Protein AF-A0A0S6UYB8-F1 (afdb_monomer)

Mean predicted aligned error: 10.72 Å

pLDDT: mean 81.5, std 15.38, range [40.22, 97.5]

Solvent-accessible surface area (backbone atoms only — not comparable to full-atom values): 6633 Å² total; per-residue (Å²): 144,88,86,70,82,74,71,60,57,64,54,52,53,52,52,49,52,50,51,51,53,50,52,50,53,51,53,50,52,55,67,72,37,40,72,49,77,28,32,33,68,39,75,33,82,92,51,91,62,55,94,61,34,41,34,43,32,40,45,70,77,45,33,37,35,33,52,76,45,71,67,55,72,71,60,55,65,70,21,30,28,40,37,30,21,67,57,80,88,74,82,93,64,58,65,67,78,40,78,41,53,48,77,48,70,45,83,74,48,64,78,81,128

Structure (mmCIF, N/CA/C/O backbone):
data_AF-A0A0S6UYB8-F1
#
_entry.id   AF-A0A0S6UYB8-F1
#
loop_
_atom_site.group_PDB
_atom_site.id
_atom_site.type_symbol
_atom_site.label_atom_id
_atom_site.label_alt_id
_atom_site.label_comp_id
_atom_site.label_asym_id
_atom_site.label_entity_id
_atom_site.label_seq_id
_atom_site.pdbx_PDB_ins_code
_atom_site.Cartn_x
_atom_site.Cartn_y
_atom_site.Cartn_z
_atom_site.occupancy
_atom_site.B_iso_or_equiv
_atom_site.auth_seq_id
_atom_site.auth_comp_id
_atom_site.auth_asym_id
_atom_site.auth_atom_id
_atom_site.pdbx_PDB_model_num
ATOM 1 N N . MET A 1 1 ? 44.635 -2.414 -48.132 1.00 40.22 1 MET A N 1
ATOM 2 C CA . MET A 1 1 ? 44.477 -2.385 -46.663 1.00 40.22 1 MET A CA 1
ATOM 3 C C . MET A 1 1 ? 43.006 -2.090 -46.364 1.00 40.22 1 MET A C 1
ATOM 5 O O . MET A 1 1 ? 42.651 -0.936 -46.228 1.00 40.22 1 MET A O 1
ATOM 9 N N . LEU A 1 2 ? 42.133 -3.104 -46.414 1.00 49.03 2 LEU A N 1
ATOM 10 C CA . LEU A 1 2 ? 40.670 -2.975 -46.242 1.00 49.03 2 LEU A CA 1
ATOM 11 C C . LEU A 1 2 ? 40.124 -4.250 -45.572 1.00 49.03 2 LEU A C 1
ATOM 13 O O . LEU A 1 2 ? 39.376 -5.011 -46.170 1.00 49.03 2 LEU A O 1
ATOM 17 N N . PHE A 1 3 ? 40.584 -4.541 -44.354 1.00 46.62 3 PHE A N 1
ATOM 18 C CA . PHE A 1 3 ? 40.144 -5.721 -43.592 1.00 46.62 3 PHE A CA 1
ATOM 19 C C . PHE A 1 3 ? 39.878 -5.409 -42.110 1.00 46.62 3 PHE A C 1
ATOM 21 O O . PHE A 1 3 ? 40.013 -6.287 -41.267 1.00 46.62 3 PHE A O 1
ATOM 28 N N . LEU A 1 4 ? 39.495 -4.171 -41.775 1.00 47.28 4 LEU A N 1
ATOM 29 C CA . LEU A 1 4 ? 39.213 -3.787 -40.382 1.00 47.28 4 LEU A CA 1
ATOM 30 C C . LEU A 1 4 ? 37.769 -3.335 -40.103 1.00 47.28 4 LEU A C 1
ATOM 32 O O . LEU A 1 4 ? 37.354 -3.408 -38.957 1.00 47.28 4 LEU A O 1
ATOM 36 N N . ASP A 1 5 ? 36.945 -3.013 -41.105 1.00 48.66 5 ASP A N 1
ATOM 37 C CA . ASP A 1 5 ? 35.586 -2.484 -40.851 1.00 48.66 5 ASP A CA 1
ATOM 38 C C . ASP A 1 5 ? 34.490 -3.541 -40.611 1.00 48.66 5 ASP A C 1
ATOM 40 O O . ASP A 1 5 ? 33.343 -3.206 -40.310 1.00 48.66 5 ASP A O 1
ATOM 44 N N . SER A 1 6 ? 34.790 -4.834 -40.770 1.00 46.28 6 SER A N 1
ATOM 45 C CA . SER A 1 6 ? 33.754 -5.882 -40.728 1.00 46.28 6 SER A CA 1
ATOM 46 C C . SER A 1 6 ? 33.577 -6.537 -39.350 1.00 46.28 6 SER A C 1
ATOM 48 O O . SER A 1 6 ? 32.545 -7.155 -39.098 1.00 46.28 6 SER A O 1
ATOM 50 N N . LEU A 1 7 ? 34.536 -6.369 -38.431 1.00 47.44 7 LEU A N 1
ATOM 51 C CA . LEU A 1 7 ? 34.517 -7.043 -37.124 1.00 47.44 7 LEU A CA 1
ATOM 52 C C . LEU A 1 7 ? 33.761 -6.281 -36.018 1.00 47.44 7 LEU A C 1
ATOM 54 O O . LEU A 1 7 ? 33.301 -6.911 -35.069 1.00 47.44 7 LEU A O 1
ATOM 58 N N . GLU A 1 8 ? 33.562 -4.964 -36.140 1.00 49.75 8 GLU A N 1
ATOM 59 C CA . GLU A 1 8 ? 32.896 -4.153 -35.098 1.00 49.75 8 GLU A CA 1
ATOM 60 C C . GLU A 1 8 ? 31.359 -4.198 -35.156 1.00 49.75 8 GLU A C 1
ATOM 62 O O . GLU A 1 8 ? 30.672 -4.087 -34.138 1.00 49.75 8 GLU A O 1
ATOM 67 N N . ARG A 1 9 ? 30.783 -4.405 -36.344 1.00 52.66 9 ARG A N 1
ATOM 68 C CA . ARG A 1 9 ? 29.333 -4.312 -36.574 1.00 52.66 9 ARG A CA 1
ATOM 69 C C . ARG A 1 9 ? 28.484 -5.439 -35.946 1.00 52.66 9 ARG A C 1
ATOM 71 O O . ARG A 1 9 ? 27.423 -5.117 -35.406 1.00 52.66 9 ARG A O 1
ATOM 78 N N . PRO A 1 10 ? 28.885 -6.731 -35.959 1.00 53.66 10 PRO A N 1
ATOM 79 C CA . PRO A 1 10 ? 28.076 -7.788 -35.342 1.00 53.66 10 PRO A CA 1
ATOM 80 C C . PRO A 1 10 ? 28.087 -7.714 -33.808 1.00 53.66 10 PRO A C 1
ATOM 82 O O . PRO A 1 10 ? 27.094 -8.061 -33.169 1.00 53.66 10 PRO A O 1
ATOM 85 N N . GLN A 1 11 ? 29.173 -7.210 -33.213 1.00 59.00 11 GLN A N 1
ATOM 86 C CA . GLN A 1 11 ? 29.282 -7.046 -31.762 1.00 59.00 11 GLN A CA 1
ATOM 87 C C . GLN A 1 11 ? 28.390 -5.910 -31.248 1.00 59.00 11 GLN A C 1
ATOM 89 O O . GLN A 1 11 ? 27.701 -6.088 -30.246 1.00 59.00 11 GLN A O 1
ATOM 94 N N . LEU A 1 12 ? 28.311 -4.788 -31.972 1.00 59.5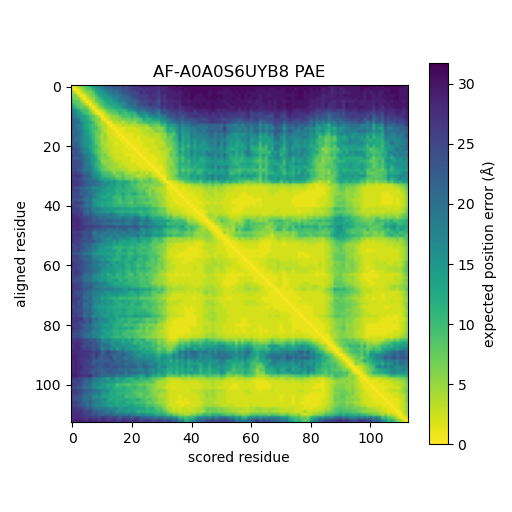0 12 LEU A N 1
ATOM 95 C CA . LEU A 1 12 ? 27.398 -3.684 -31.650 1.00 59.50 12 LEU A CA 1
ATOM 96 C C . LEU A 1 12 ? 25.923 -4.105 -31.684 1.00 59.50 12 LEU A C 1
ATOM 98 O O . LEU A 1 12 ? 25.161 -3.727 -30.796 1.00 59.50 12 LEU A O 1
ATOM 102 N N . GLY A 1 13 ? 25.524 -4.923 -32.665 1.00 68.25 13 GLY A N 1
ATOM 103 C CA . GLY A 1 13 ? 24.159 -5.456 -32.748 1.00 68.25 13 GLY A CA 1
ATOM 104 C C . GLY A 1 13 ? 23.809 -6.379 -31.577 1.00 68.25 13 GLY A C 1
ATOM 105 O O . GLY A 1 13 ? 22.728 -6.261 -30.999 1.00 68.25 13 GLY A O 1
ATOM 106 N N . LEU A 1 14 ? 24.742 -7.251 -31.181 1.00 74.69 14 LEU A N 1
ATOM 107 C CA . LEU A 1 14 ? 24.561 -8.158 -30.045 1.00 74.69 14 LEU A CA 1
ATOM 108 C C . LEU A 1 14 ? 24.493 -7.397 -28.710 1.00 74.69 14 LEU A C 1
ATOM 110 O O . LEU A 1 14 ? 23.626 -7.673 -27.882 1.00 74.69 14 LEU A O 1
ATOM 114 N N . VAL A 1 15 ? 25.367 -6.404 -28.518 1.00 79.06 15 VAL A N 1
ATOM 115 C CA . VAL A 1 15 ? 25.381 -5.547 -27.321 1.00 79.06 15 VAL A CA 1
ATOM 116 C C . VAL A 1 15 ? 24.112 -4.699 -27.241 1.00 79.06 15 VAL A C 1
ATOM 118 O O . VAL A 1 15 ? 23.516 -4.605 -26.169 1.00 79.06 15 VAL A O 1
ATOM 121 N N . ALA A 1 16 ? 23.648 -4.131 -28.358 1.00 79.44 16 ALA A N 1
ATOM 122 C CA . ALA A 1 16 ? 22.400 -3.371 -28.399 1.00 79.44 16 ALA A CA 1
ATOM 123 C C . ALA A 1 16 ? 21.183 -4.253 -28.082 1.00 79.44 16 ALA A C 1
ATOM 125 O O . ALA A 1 16 ? 20.341 -3.864 -27.275 1.00 79.44 16 ALA A O 1
ATOM 126 N N . ALA A 1 17 ? 21.110 -5.460 -28.652 1.00 81.50 17 ALA A N 1
ATOM 127 C CA . ALA A 1 17 ? 20.041 -6.412 -28.354 1.00 81.50 17 ALA A CA 1
ATOM 128 C C . ALA A 1 17 ? 20.037 -6.824 -26.871 1.00 81.50 17 ALA A C 1
ATOM 130 O O . ALA A 1 17 ? 18.981 -6.836 -26.237 1.00 81.50 17 ALA A O 1
ATOM 131 N N . LEU A 1 18 ? 21.215 -7.084 -26.291 1.00 85.31 18 LEU A N 1
ATOM 132 C CA . LEU A 1 18 ? 21.359 -7.370 -24.863 1.00 85.31 18 LEU A CA 1
ATOM 133 C C . LEU A 1 18 ? 20.921 -6.181 -24.003 1.00 85.31 18 LEU A C 1
ATOM 135 O O . LEU A 1 18 ? 20.127 -6.366 -23.083 1.00 85.31 18 LEU A O 1
ATOM 139 N N . ALA A 1 19 ? 21.358 -4.964 -24.327 1.00 84.50 19 ALA A N 1
ATOM 140 C CA . ALA A 1 19 ? 20.973 -3.759 -23.597 1.00 84.50 19 ALA A CA 1
ATOM 141 C C . ALA A 1 19 ? 19.456 -3.519 -23.639 1.00 84.50 1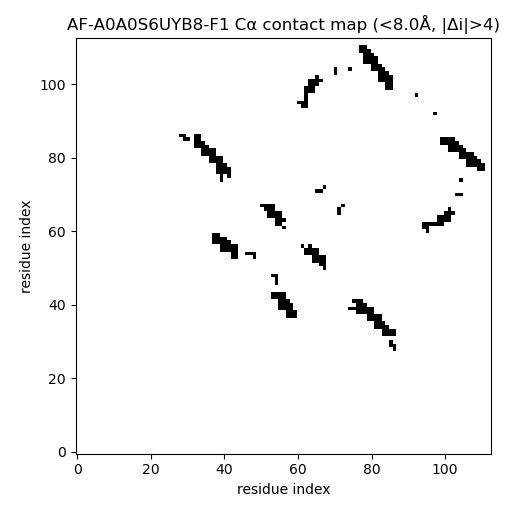9 ALA A C 1
ATOM 143 O O . ALA A 1 19 ? 18.846 -3.279 -22.598 1.00 84.50 19 ALA A O 1
ATOM 144 N N . VAL A 1 20 ? 18.828 -3.652 -24.812 1.00 86.62 20 VAL A N 1
ATOM 145 C CA . VAL A 1 20 ? 17.369 -3.524 -24.960 1.00 86.62 20 VAL A CA 1
ATOM 146 C C . VAL A 1 20 ? 16.649 -4.609 -24.164 1.00 86.62 20 VAL A C 1
ATOM 148 O O . VAL A 1 20 ? 15.728 -4.298 -23.413 1.00 86.62 20 VAL A O 1
ATOM 151 N N . SER A 1 21 ? 17.094 -5.866 -24.258 1.00 85.38 21 SER A N 1
ATOM 152 C CA . SER A 1 21 ? 16.484 -6.969 -23.508 1.00 85.38 21 SER A CA 1
ATOM 153 C C . SER A 1 21 ? 16.580 -6.766 -21.990 1.00 85.38 21 SER A C 1
ATOM 155 O O . SER A 1 21 ? 15.596 -6.978 -21.280 1.00 85.38 21 SER A O 1
ATOM 157 N N . LEU A 1 22 ? 17.719 -6.267 -21.497 1.00 86.06 22 LEU A N 1
ATOM 158 C CA . LEU A 1 22 ? 17.924 -5.952 -20.087 1.00 86.06 22 LEU A CA 1
ATOM 159 C C . LEU A 1 22 ? 17.015 -4.800 -19.642 1.00 86.06 22 LEU A C 1
ATOM 161 O O . LEU A 1 22 ? 16.365 -4.901 -18.604 1.00 86.06 22 LEU A O 1
ATOM 165 N N . MET A 1 23 ? 16.913 -3.737 -20.443 1.00 85.12 23 MET A N 1
ATOM 166 C CA . MET A 1 23 ? 16.015 -2.611 -20.166 1.00 85.12 23 MET A CA 1
ATOM 167 C C . MET A 1 23 ? 14.548 -3.049 -20.139 1.00 85.12 23 MET A C 1
ATOM 169 O O . MET A 1 23 ? 13.809 -2.642 -19.243 1.00 85.12 23 MET A O 1
ATOM 173 N N . CYS A 1 24 ? 14.131 -3.923 -21.059 1.00 83.38 24 CYS A N 1
ATOM 174 C CA . CYS A 1 24 ? 12.793 -4.511 -21.052 1.00 83.38 24 CYS A CA 1
ATOM 175 C C . CYS A 1 24 ? 12.552 -5.366 -19.802 1.00 83.38 24 CYS A C 1
ATOM 177 O O . CYS A 1 24 ? 11.520 -5.211 -19.153 1.00 83.38 24 CYS A O 1
ATOM 179 N N . ALA A 1 25 ? 13.501 -6.227 -19.425 1.00 80.69 25 ALA A N 1
ATOM 180 C CA . ALA A 1 25 ? 13.386 -7.053 -18.225 1.00 80.69 25 ALA A CA 1
ATOM 181 C C . ALA A 1 25 ? 13.263 -6.193 -16.958 1.00 80.69 25 ALA A C 1
ATOM 183 O O . ALA A 1 25 ? 12.384 -6.427 -16.130 1.00 80.69 25 ALA A O 1
ATOM 184 N N . VAL A 1 26 ? 14.085 -5.147 -16.839 1.00 79.00 26 VAL A N 1
ATOM 185 C CA . VAL A 1 26 ? 13.999 -4.174 -15.744 1.00 79.00 26 VAL A CA 1
ATOM 186 C C . VAL A 1 26 ? 12.626 -3.497 -15.752 1.00 79.00 26 VAL A C 1
ATOM 188 O O . VAL A 1 26 ? 11.951 -3.502 -14.724 1.00 79.00 26 VAL A O 1
ATOM 191 N N . ALA A 1 27 ? 12.159 -2.990 -16.896 1.00 76.00 27 ALA A N 1
ATOM 192 C CA . ALA A 1 27 ? 10.856 -2.332 -17.005 1.00 76.00 27 ALA A CA 1
ATOM 193 C C . ALA A 1 27 ? 9.686 -3.240 -16.580 1.00 76.00 27 ALA A C 1
ATOM 195 O O . ALA A 1 27 ? 8.782 -2.779 -15.884 1.00 76.00 27 ALA A O 1
ATOM 196 N N . ILE A 1 28 ? 9.727 -4.528 -16.938 1.00 77.31 28 ILE A N 1
ATOM 197 C CA . ILE A 1 28 ? 8.716 -5.517 -16.536 1.00 77.31 28 ILE A CA 1
ATOM 198 C C . ILE A 1 28 ? 8.751 -5.748 -15.021 1.00 77.31 28 ILE A C 1
ATOM 200 O O . ILE A 1 28 ? 7.714 -5.716 -14.367 1.00 77.31 28 ILE A O 1
ATOM 204 N N . VAL A 1 29 ? 9.928 -5.930 -14.417 1.00 72.19 29 VAL A N 1
ATOM 205 C CA . VAL A 1 29 ? 10.007 -6.119 -12.957 1.00 72.19 29 VAL A CA 1
ATOM 206 C C . VAL A 1 29 ? 9.506 -4.871 -12.219 1.00 72.19 29 VAL A C 1
ATOM 208 O O . VAL A 1 29 ? 8.760 -4.980 -11.247 1.00 72.19 29 VAL A O 1
ATOM 211 N N . TRP A 1 30 ? 9.845 -3.674 -12.707 1.00 70.12 30 TRP A N 1
ATOM 212 C CA . TRP A 1 30 ? 9.350 -2.408 -12.156 1.00 70.12 30 TRP A CA 1
ATOM 213 C C . TRP A 1 30 ? 7.833 -2.218 -12.295 1.00 70.12 30 TRP A C 1
ATOM 215 O O . TRP A 1 30 ? 7.251 -1.496 -11.472 1.00 70.12 30 TRP A O 1
ATOM 225 N N . SER A 1 31 ? 7.204 -2.825 -13.311 1.00 64.00 31 SER A N 1
ATOM 226 C CA . SER A 1 31 ? 5.759 -2.736 -13.543 1.00 64.00 31 SER A CA 1
ATOM 227 C C . SER A 1 31 ? 4.960 -3.727 -12.697 1.00 64.00 31 SER A C 1
ATOM 229 O O . SER A 1 31 ? 3.897 -3.353 -12.209 1.00 64.00 31 SER A O 1
ATOM 231 N N . VAL A 1 32 ? 5.485 -4.936 -12.456 1.00 70.88 32 VAL A N 1
ATOM 232 C CA . VAL A 1 32 ? 4.830 -5.945 -11.599 1.00 70.88 32 VAL A CA 1
ATOM 233 C C . VAL A 1 32 ? 4.784 -5.492 -10.136 1.00 70.88 32 VAL A C 1
ATOM 235 O O . VAL A 1 32 ? 3.798 -5.738 -9.446 1.00 70.88 32 VAL A O 1
ATOM 238 N N . GLY A 1 33 ? 5.809 -4.774 -9.665 1.00 77.88 33 GLY A N 1
ATOM 239 C CA . GLY A 1 33 ? 5.844 -4.310 -8.281 1.00 77.88 33 GLY A CA 1
ATOM 240 C C . GLY A 1 33 ? 6.103 -5.426 -7.271 1.00 77.88 33 GLY A C 1
ATOM 241 O O . GLY A 1 33 ? 6.432 -6.562 -7.607 1.00 77.88 33 GLY A O 1
ATOM 242 N N . SER A 1 34 ? 5.985 -5.081 -5.997 1.00 86.44 34 SER A N 1
ATOM 243 C CA . SER A 1 34 ? 5.904 -6.034 -4.892 1.00 86.44 34 SER A CA 1
ATOM 244 C C . SER A 1 34 ? 4.613 -5.788 -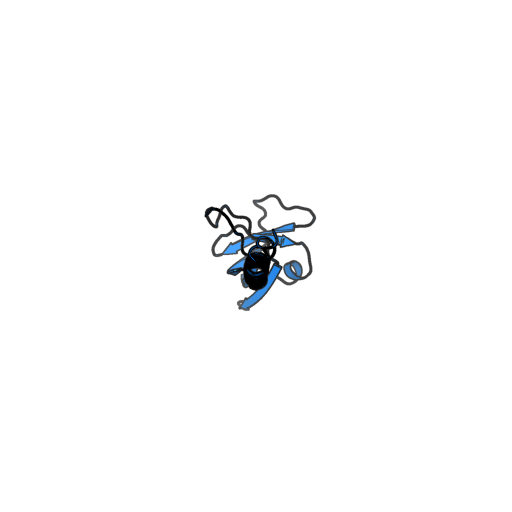4.129 1.00 86.44 34 SER A C 1
ATOM 246 O O . SER A 1 34 ? 4.130 -4.657 -4.083 1.00 86.44 34 SER A O 1
ATOM 248 N N . THR A 1 35 ? 4.049 -6.856 -3.571 1.00 90.69 35 THR A N 1
ATOM 249 C CA . THR A 1 35 ? 2.769 -6.814 -2.864 1.00 90.69 35 THR A CA 1
ATOM 250 C C . THR A 1 35 ? 2.932 -7.375 -1.468 1.00 90.69 35 THR A C 1
ATOM 252 O O . THR A 1 35 ? 3.370 -8.515 -1.325 1.00 90.69 35 THR A O 1
ATOM 255 N N . ASP A 1 36 ? 2.504 -6.606 -0.471 1.00 92.50 36 ASP A N 1
ATOM 256 C CA . ASP A 1 36 ? 2.361 -7.086 0.900 1.00 92.50 36 ASP A CA 1
ATOM 257 C C . ASP A 1 36 ? 0.886 -7.088 1.298 1.00 92.50 36 ASP A C 1
ATOM 259 O O . ASP A 1 36 ? 0.181 -6.089 1.134 1.00 92.50 36 ASP A O 1
ATOM 263 N N . ARG A 1 37 ? 0.425 -8.207 1.859 1.00 95.44 37 ARG A N 1
ATOM 264 C CA . ARG A 1 37 ? -0.917 -8.320 2.432 1.00 95.44 37 ARG A CA 1
ATOM 265 C C . ARG A 1 37 ? -0.888 -7.908 3.896 1.00 95.44 37 ARG A C 1
ATOM 267 O O . ARG A 1 37 ? -0.265 -8.588 4.711 1.00 95.44 37 ARG A O 1
ATOM 274 N N . VAL A 1 38 ? -1.595 -6.836 4.241 1.00 95.94 38 VAL A N 1
ATOM 275 C CA . VAL A 1 38 ? -1.614 -6.291 5.605 1.00 95.94 38 VAL A CA 1
ATOM 276 C C . VAL A 1 38 ? -3.000 -5.816 6.017 1.00 95.94 38 VAL A C 1
ATOM 278 O O . VAL A 1 38 ? -3.794 -5.364 5.194 1.00 95.94 38 VAL A O 1
ATOM 281 N N . THR A 1 39 ? -3.285 -5.857 7.311 1.00 97.06 39 THR A N 1
ATOM 282 C CA . THR A 1 39 ? -4.414 -5.140 7.906 1.00 97.06 39 THR A CA 1
ATOM 283 C C . THR A 1 39 ? -4.016 -3.691 8.127 1.00 97.06 39 THR A C 1
ATOM 285 O O . THR A 1 39 ? -3.019 -3.413 8.797 1.00 97.06 39 THR A O 1
ATOM 288 N N . TYR A 1 40 ? -4.787 -2.760 7.574 1.00 96.56 40 TYR A N 1
ATOM 289 C CA . TYR A 1 40 ? -4.576 -1.332 7.778 1.00 96.56 40 TYR A CA 1
ATOM 290 C C . TYR A 1 40 ? -5.143 -0.911 9.137 1.00 96.56 40 TYR A C 1
ATOM 292 O O . TYR A 1 40 ? -6.317 -1.128 9.413 1.00 96.56 40 TYR A O 1
ATOM 300 N N . LEU A 1 41 ? -4.322 -0.306 9.996 1.00 95.88 41 LEU A N 1
ATOM 301 C CA . LEU A 1 41 ? -4.703 0.093 11.358 1.00 95.88 41 LEU A CA 1
ATOM 302 C C . LEU A 1 41 ? -4.915 1.606 11.511 1.00 95.88 41 LEU A C 1
ATOM 304 O O . LEU A 1 41 ? -5.137 2.080 12.622 1.00 95.88 41 LEU A O 1
ATOM 308 N N . GLY A 1 42 ? -4.836 2.365 10.418 1.00 94.25 42 GLY A N 1
ATOM 309 C CA . GLY A 1 42 ? -4.896 3.824 10.444 1.00 94.25 42 GLY A CA 1
ATOM 310 C C . GLY A 1 42 ? -3.544 4.495 10.170 1.00 94.25 42 GLY A C 1
ATOM 311 O O . GLY A 1 42 ? -2.533 3.825 9.932 1.00 94.25 42 GLY A O 1
ATOM 312 N N . PRO A 1 43 ? -3.512 5.834 10.140 1.00 92.75 43 PRO A N 1
ATOM 313 C CA . PRO A 1 43 ? -2.266 6.585 10.051 1.00 92.75 43 PRO A CA 1
ATOM 314 C C . PRO A 1 43 ? -1.364 6.302 11.261 1.00 92.75 43 PRO A C 1
ATOM 316 O O . PRO A 1 43 ? -1.826 6.216 12.399 1.00 92.75 43 PRO A O 1
ATOM 319 N N . ASP A 1 44 ? -0.062 6.178 11.020 1.00 90.50 44 ASP A N 1
ATOM 320 C CA . ASP A 1 44 ? 0.921 6.075 12.092 1.00 90.50 44 ASP A CA 1
ATOM 321 C C . ASP A 1 44 ? 1.196 7.472 12.662 1.00 90.50 44 ASP A C 1
ATOM 323 O O . ASP A 1 44 ? 1.906 8.286 12.068 1.00 90.50 44 ASP A O 1
ATOM 327 N N . HIS A 1 45 ? 0.568 7.778 13.797 1.00 83.94 45 HIS A N 1
ATOM 328 C CA . HIS A 1 45 ? 0.760 9.038 14.519 1.00 83.94 45 HIS A CA 1
ATOM 329 C C . HIS A 1 45 ? 2.084 9.093 15.298 1.00 83.94 45 HIS A C 1
ATOM 331 O O . HIS A 1 45 ? 2.448 10.160 15.784 1.00 83.94 45 HIS A O 1
ATOM 337 N N . GLY A 1 46 ? 2.796 7.966 15.430 1.00 79.75 46 GLY A N 1
ATOM 338 C CA . GLY A 1 46 ? 4.101 7.903 16.090 1.00 79.75 46 GLY A CA 1
ATOM 339 C C . GLY A 1 46 ? 5.269 8.295 15.184 1.00 79.75 46 GLY A C 1
ATOM 340 O O . GLY A 1 46 ? 6.395 8.405 15.665 1.00 79.75 46 GLY A O 1
ATOM 341 N N . GLN A 1 47 ? 5.023 8.504 13.887 1.00 77.75 47 GLN A N 1
ATOM 342 C CA . GLN A 1 47 ? 6.043 8.892 12.916 1.00 77.75 47 GLN A CA 1
ATOM 343 C C . GLN A 1 47 ? 5.695 10.199 12.206 1.00 77.75 47 GLN A C 1
ATOM 345 O O . GLN A 1 47 ? 4.532 10.585 12.085 1.00 77.75 47 GLN A O 1
ATOM 350 N N . GLU A 1 48 ? 6.732 10.880 11.716 1.00 75.50 48 GLU A N 1
ATOM 351 C CA . GLU A 1 48 ? 6.591 12.145 11.006 1.00 75.50 48 GLU A CA 1
ATOM 352 C C . GLU A 1 48 ? 5.769 11.955 9.724 1.00 75.50 48 GLU A C 1
ATOM 354 O O . GLU A 1 48 ? 6.091 11.134 8.857 1.00 75.50 48 GLU A O 1
ATOM 359 N N . GLN A 1 49 ? 4.681 12.715 9.620 1.00 81.12 49 GLN A N 1
ATOM 360 C CA . GLN A 1 49 ? 3.845 12.768 8.429 1.00 81.12 49 GLN A CA 1
ATOM 361 C C . GLN A 1 49 ? 4.109 14.069 7.692 1.00 81.12 49 GLN A C 1
ATOM 363 O O . GLN A 1 49 ? 4.203 15.130 8.305 1.00 81.12 49 GLN A O 1
ATOM 368 N N . THR A 1 50 ? 4.160 14.003 6.367 1.00 83.19 50 THR A N 1
ATOM 369 C CA . THR A 1 50 ? 4.266 15.209 5.552 1.00 83.19 50 THR A CA 1
ATOM 370 C C . THR A 1 50 ? 2.876 15.687 5.130 1.00 83.19 50 THR A C 1
ATOM 372 O O . THR A 1 50 ? 1.852 15.007 5.299 1.00 83.19 50 THR A O 1
ATOM 375 N N . ILE A 1 51 ? 2.828 16.891 4.559 1.00 82.12 51 ILE A N 1
ATOM 376 C CA . ILE A 1 51 ? 1.598 17.453 3.987 1.00 82.12 51 ILE A CA 1
ATOM 377 C C . ILE A 1 51 ? 1.092 16.566 2.840 1.00 82.12 51 ILE A C 1
ATOM 379 O O . ILE A 1 51 ? -0.112 16.398 2.673 1.00 82.12 51 ILE A O 1
ATOM 383 N N . THR A 1 52 ? 1.998 15.956 2.073 1.00 88.50 52 THR A N 1
ATOM 384 C CA . THR A 1 52 ? 1.664 15.179 0.873 1.00 88.50 52 THR A CA 1
ATOM 385 C C . THR A 1 52 ? 1.569 13.677 1.121 1.00 88.50 52 THR A C 1
ATOM 387 O O . THR A 1 52 ? 0.900 12.988 0.353 1.00 88.50 52 THR A O 1
ATOM 390 N N . GLN A 1 53 ? 2.191 13.155 2.182 1.00 90.44 53 GLN A N 1
ATOM 391 C CA . GLN A 1 53 ? 2.312 11.717 2.426 1.00 90.44 53 GLN A CA 1
ATOM 392 C C . GLN A 1 53 ? 1.934 11.324 3.859 1.00 90.44 53 GLN A C 1
ATOM 394 O O . GLN A 1 53 ? 2.110 12.078 4.817 1.00 90.44 53 GLN A O 1
ATOM 399 N N . VAL A 1 54 ? 1.425 10.103 3.999 1.00 92.75 54 VAL A N 1
ATOM 400 C CA . VAL A 1 54 ? 0.998 9.488 5.257 1.00 92.75 54 VAL A CA 1
ATOM 401 C C . VAL A 1 54 ? 1.753 8.188 5.451 1.00 92.75 54 VAL A C 1
ATOM 403 O O . VAL A 1 54 ? 1.797 7.348 4.551 1.00 92.75 54 VAL A O 1
ATOM 406 N N . ARG A 1 55 ? 2.313 8.004 6.644 1.00 92.75 55 ARG A N 1
ATOM 407 C CA . ARG A 1 55 ? 2.826 6.709 7.089 1.00 92.75 55 ARG A CA 1
ATOM 408 C C . ARG A 1 55 ? 1.680 5.854 7.605 1.00 92.75 55 ARG A C 1
ATOM 410 O O . ARG A 1 55 ? 0.834 6.347 8.350 1.00 92.75 55 ARG A O 1
ATOM 417 N N . LEU A 1 56 ? 1.627 4.596 7.182 1.00 94.06 56 LEU A N 1
ATOM 418 C CA . LEU A 1 56 ? 0.544 3.691 7.554 1.00 94.06 56 LEU A CA 1
ATOM 419 C C . LEU A 1 56 ? 0.961 2.785 8.704 1.00 94.06 56 LEU A C 1
ATOM 421 O O . LEU A 1 56 ? 2.001 2.131 8.638 1.00 94.06 56 LEU A O 1
ATOM 425 N N . LYS A 1 57 ? 0.092 2.668 9.708 1.00 95.12 57 LYS A N 1
ATOM 426 C CA . LYS A 1 57 ? 0.192 1.624 10.720 1.00 95.12 57 LYS A CA 1
ATOM 427 C C . LYS A 1 57 ? -0.477 0.360 10.185 1.00 95.12 57 LYS A C 1
ATOM 429 O O . LYS A 1 57 ? -1.603 0.411 9.688 1.00 95.12 57 LYS A O 1
ATOM 434 N N . THR A 1 58 ? 0.220 -0.769 10.251 1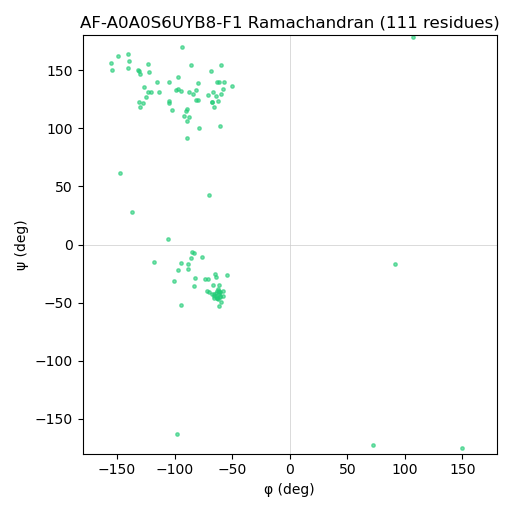.00 95.06 58 THR A N 1
ATOM 435 C CA . THR A 1 58 ? -0.195 -2.023 9.603 1.00 95.06 58 THR A CA 1
ATOM 436 C C . THR A 1 58 ? 0.062 -3.240 10.491 1.00 95.06 58 THR A C 1
ATOM 438 O O . THR A 1 58 ? 0.880 -3.179 11.409 1.00 95.06 58 THR A O 1
ATOM 441 N N . LEU A 1 59 ? -0.653 -4.339 10.228 1.00 94.25 59 LEU A N 1
ATOM 442 C CA . LEU A 1 59 ? -0.388 -5.661 10.799 1.00 94.25 59 LEU A CA 1
ATOM 443 C C . LEU A 1 59 ? -0.276 -6.704 9.665 1.00 94.25 59 LEU A C 1
ATOM 445 O O . LEU A 1 59 ? -1.250 -6.870 8.931 1.00 94.25 59 LEU A O 1
ATOM 449 N N . PRO A 1 60 ? 0.849 -7.432 9.514 1.00 92.69 60 PRO A N 1
ATOM 450 C CA . PRO A 1 60 ? 2.102 -7.284 10.261 1.00 92.69 60 PRO A CA 1
ATOM 451 C C . PRO A 1 60 ? 2.724 -5.889 10.097 1.00 92.69 60 PRO A C 1
ATOM 453 O O . PRO A 1 60 ? 2.470 -5.201 9.113 1.00 92.69 60 PRO A O 1
ATOM 456 N N . GLU A 1 61 ? 3.524 -5.477 11.083 1.00 91.00 61 GLU A N 1
ATOM 457 C CA . GLU A 1 61 ? 4.181 -4.167 11.079 1.00 91.00 61 GLU A CA 1
ATOM 458 C C . GLU A 1 61 ? 5.177 -4.050 9.917 1.00 91.00 61 GLU A C 1
ATOM 460 O O . GLU A 1 61 ? 6.084 -4.877 9.774 1.00 91.00 61 GLU A O 1
ATOM 465 N N . GLY A 1 62 ? 5.042 -2.986 9.124 1.00 88.69 62 GLY A N 1
ATOM 466 C CA . GLY A 1 62 ? 6.000 -2.603 8.091 1.00 88.69 62 GLY A CA 1
ATOM 467 C C . GLY A 1 62 ? 6.038 -1.090 7.869 1.00 88.69 62 GLY A C 1
ATOM 468 O O . GLY A 1 62 ? 5.131 -0.362 8.272 1.00 88.69 62 GLY A O 1
ATOM 469 N N . SER A 1 63 ? 7.106 -0.609 7.227 1.00 90.19 63 SER A N 1
ATOM 470 C CA . SER A 1 63 ? 7.308 0.818 6.945 1.00 90.19 63 SER A CA 1
ATOM 471 C C . SER A 1 63 ? 6.686 1.174 5.596 1.00 90.19 63 SER A C 1
ATOM 473 O O . SER A 1 63 ? 7.330 1.052 4.555 1.00 90.19 63 SER A O 1
ATOM 475 N N . TYR A 1 64 ? 5.423 1.603 5.604 1.00 92.19 64 TYR A N 1
ATOM 476 C CA . TYR A 1 64 ? 4.698 1.975 4.387 1.00 92.19 64 TYR A CA 1
ATOM 477 C C . TYR A 1 64 ? 4.340 3.457 4.361 1.00 92.19 64 TYR A C 1
ATOM 479 O O . TYR A 1 64 ? 3.906 4.025 5.365 1.00 92.19 64 TYR A O 1
ATOM 487 N N . VAL A 1 65 ? 4.475 4.064 3.185 1.00 93.25 65 VAL A N 1
ATOM 488 C CA . VAL A 1 65 ? 4.118 5.460 2.920 1.00 93.25 65 VAL A CA 1
ATOM 489 C C . VAL A 1 65 ? 3.186 5.518 1.720 1.00 93.25 65 VAL A C 1
ATOM 491 O O . VAL A 1 65 ? 3.442 4.879 0.702 1.00 93.25 65 VAL A O 1
ATOM 494 N N . ILE A 1 66 ? 2.124 6.308 1.829 1.00 93.69 66 ILE A N 1
ATOM 495 C CA . ILE A 1 66 ? 1.166 6.563 0.752 1.00 93.69 66 ILE A CA 1
ATOM 496 C C . ILE A 1 66 ? 0.926 8.063 0.605 1.00 93.69 66 ILE A C 1
ATOM 498 O O . ILE A 1 66 ? 0.988 8.810 1.578 1.00 93.69 66 ILE A O 1
ATOM 502 N N . GLU A 1 67 ? 0.633 8.527 -0.603 1.00 93.94 67 GLU A N 1
ATOM 503 C CA . GLU A 1 67 ? 0.201 9.909 -0.819 1.00 93.94 67 GLU A CA 1
ATOM 504 C C . GLU A 1 67 ? -1.193 10.159 -0.220 1.00 93.94 67 GLU A C 1
ATOM 506 O O . GLU A 1 67 ? -2.048 9.268 -0.219 1.00 93.94 67 GLU A O 1
ATOM 511 N N . ARG A 1 68 ? -1.471 11.393 0.232 1.00 91.50 68 ARG A N 1
ATOM 512 C CA . ARG A 1 68 ? -2.804 11.852 0.696 1.00 91.50 68 ARG A CA 1
ATOM 513 C C . ARG A 1 68 ? -3.823 11.992 -0.455 1.00 91.50 68 ARG A C 1
ATOM 515 O O . ARG A 1 68 ? -4.574 12.964 -0.533 1.00 91.50 68 ARG A O 1
ATOM 522 N N . GLY A 1 69 ? -3.842 11.026 -1.366 1.00 92.81 69 GLY A N 1
ATOM 523 C CA . GLY A 1 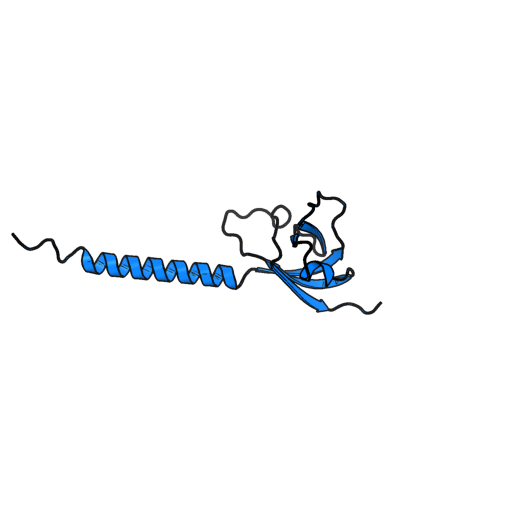69 ? -4.689 10.979 -2.552 1.00 92.81 69 GLY A CA 1
ATOM 524 C C . GLY A 1 69 ? -5.943 10.120 -2.381 1.00 92.81 69 GLY A C 1
ATOM 525 O O . GLY A 1 69 ? -6.361 9.786 -1.272 1.00 92.81 69 GLY A O 1
ATOM 526 N N . ALA A 1 70 ? -6.548 9.756 -3.514 1.00 93.81 70 ALA A N 1
ATOM 527 C CA . ALA A 1 70 ? -7.783 8.972 -3.559 1.00 93.81 70 ALA A CA 1
ATOM 528 C C .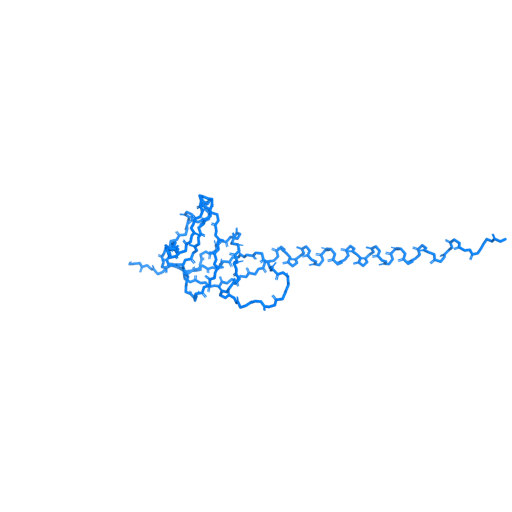 ALA A 1 70 ? -7.629 7.575 -2.937 1.00 93.81 70 ALA A C 1
ATOM 530 O O . ALA A 1 70 ? -8.526 7.129 -2.232 1.00 93.81 70 ALA A O 1
ATOM 531 N N . ILE A 1 71 ? -6.477 6.924 -3.142 1.00 93.81 71 ILE A N 1
ATOM 532 C CA . ILE A 1 71 ? -6.208 5.581 -2.607 1.00 93.81 71 ILE A CA 1
ATOM 533 C C . ILE A 1 71 ? -6.262 5.611 -1.078 1.00 93.81 71 ILE A C 1
ATOM 535 O O . ILE A 1 71 ? -7.041 4.875 -0.489 1.00 93.81 71 ILE A O 1
ATOM 539 N N . TYR A 1 72 ? -5.512 6.517 -0.438 1.00 94.69 72 TYR A N 1
ATOM 540 C CA . TYR A 1 72 ? -5.522 6.669 1.020 1.00 94.69 72 TYR A CA 1
ATOM 541 C C . TYR A 1 72 ? -6.920 6.983 1.563 1.00 94.69 72 TYR A C 1
ATOM 543 O O . TYR A 1 72 ? -7.356 6.373 2.532 1.00 94.69 72 TYR A O 1
ATOM 551 N N . LYS A 1 73 ? -7.649 7.902 0.916 1.00 94.38 73 LYS A N 1
ATOM 552 C CA . LYS A 1 73 ? -9.006 8.293 1.338 1.00 94.38 73 LYS A CA 1
ATOM 553 C C . LYS A 1 73 ? -10.029 7.158 1.235 1.00 94.38 73 LYS A C 1
ATOM 555 O O . LYS A 1 73 ? -11.032 7.203 1.937 1.00 94.38 73 LYS A O 1
ATOM 560 N N . ALA A 1 74 ? -9.794 6.178 0.365 1.00 94.06 74 ALA A N 1
ATOM 561 C CA . ALA A 1 74 ? -10.648 5.004 0.207 1.00 94.06 74 ALA A CA 1
ATOM 562 C C . ALA A 1 74 ? -10.300 3.866 1.184 1.00 94.06 74 ALA A C 1
ATOM 564 O O . ALA A 1 74 ? -11.053 2.898 1.288 1.00 94.06 74 ALA A O 1
ATOM 565 N N . MET A 1 75 ? -9.163 3.948 1.882 1.00 95.50 75 MET A N 1
ATOM 566 C CA . MET A 1 75 ? -8.761 2.933 2.851 1.00 95.50 75 MET A CA 1
ATOM 567 C C . MET A 1 75 ? -9.498 3.116 4.178 1.00 95.50 75 MET A C 1
ATOM 569 O O . MET A 1 75 ? -9.629 4.226 4.690 1.00 95.50 75 MET A O 1
ATOM 573 N N . GLN A 1 76 ? -9.921 2.004 4.771 1.00 96.12 76 GLN A N 1
ATOM 574 C CA . GLN A 1 76 ? -10.623 1.970 6.045 1.00 96.12 76 GLN A CA 1
ATOM 575 C C . GLN A 1 76 ? -9.842 1.135 7.061 1.00 96.12 76 GLN A C 1
ATOM 577 O O . GLN A 1 76 ? -9.388 0.025 6.772 1.00 96.12 76 GLN A O 1
ATOM 582 N N . ALA A 1 77 ? -9.660 1.694 8.259 1.00 95.62 77 ALA A N 1
ATOM 583 C CA . ALA A 1 77 ? -8.970 1.010 9.344 1.00 95.62 77 ALA A CA 1
ATOM 584 C C . ALA A 1 77 ? -9.735 -0.258 9.762 1.00 95.62 77 ALA A C 1
ATOM 586 O O . ALA A 1 77 ? -10.962 -0.264 9.825 1.00 95.62 77 ALA A O 1
ATOM 587 N N . GLY A 1 78 ? -8.996 -1.328 10.044 1.00 95.50 78 GLY A N 1
ATOM 588 C CA . GLY A 1 78 ? -9.520 -2.658 10.350 1.00 95.50 78 GLY A CA 1
ATOM 589 C C . GLY A 1 78 ? -9.677 -3.571 9.130 1.00 95.50 78 GLY A C 1
ATOM 590 O O . GLY A 1 78 ? -9.757 -4.783 9.311 1.00 95.50 78 GLY A O 1
ATOM 591 N N . CYS A 1 79 ? -9.663 -3.039 7.902 1.00 97.19 79 CYS A N 1
ATOM 592 C CA . CYS A 1 79 ? -9.724 -3.866 6.697 1.00 97.19 79 CYS A CA 1
ATOM 593 C C . CYS A 1 79 ? -8.330 -4.364 6.270 1.00 97.19 79 CYS A C 1
ATOM 595 O O . CYS A 1 79 ? -7.301 -3.730 6.538 1.00 97.19 79 CYS A O 1
ATOM 597 N N . ARG A 1 80 ? -8.297 -5.494 5.560 1.00 97.38 80 ARG A N 1
ATOM 598 C CA . ARG A 1 80 ? -7.090 -6.085 4.983 1.00 97.38 80 ARG A CA 1
ATOM 599 C C . ARG A 1 80 ? -6.942 -5.702 3.516 1.00 97.38 80 ARG A C 1
ATOM 601 O O . ARG A 1 80 ? -7.887 -5.797 2.733 1.00 97.38 80 ARG A O 1
ATOM 608 N N . TYR A 1 81 ? -5.733 -5.297 3.152 1.00 97.50 81 TYR A N 1
ATOM 609 C CA . TYR A 1 81 ? -5.381 -4.819 1.824 1.00 97.50 81 TYR A CA 1
ATOM 610 C C . TYR A 1 81 ? -4.137 -5.523 1.293 1.00 97.50 81 TYR A C 1
ATOM 612 O O . TYR A 1 81 ? -3.208 -5.812 2.047 1.00 97.50 81 TYR A O 1
ATOM 620 N N . ASP A 1 82 ? -4.109 -5.711 -0.021 1.00 96.56 82 ASP A N 1
ATOM 621 C CA . ASP A 1 82 ? -2.897 -5.993 -0.779 1.00 96.56 82 ASP A CA 1
ATOM 622 C C . ASP A 1 82 ? -2.293 -4.651 -1.213 1.00 96.56 82 ASP A C 1
ATOM 624 O O . ASP A 1 82 ? -2.834 -3.945 -2.073 1.00 96.56 82 ASP A O 1
ATOM 628 N N . LEU A 1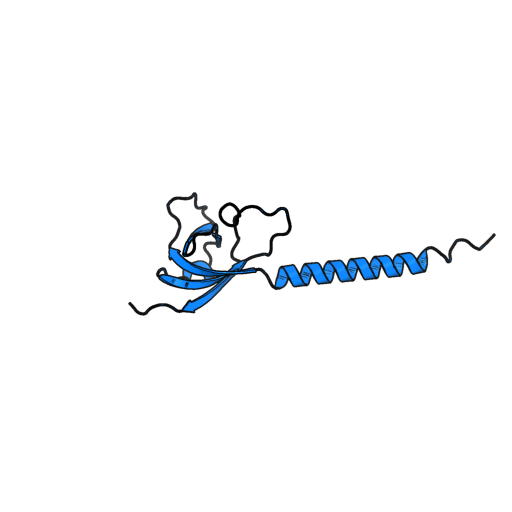 83 ? -1.198 -4.265 -0.555 1.00 94.81 83 LEU A N 1
ATOM 629 C CA . LEU A 1 83 ? -0.475 -3.024 -0.810 1.00 94.81 83 LEU A CA 1
ATOM 630 C C . LEU A 1 83 ? 0.597 -3.265 -1.862 1.00 94.81 83 LEU A C 1
ATOM 632 O O . LEU A 1 83 ? 1.572 -3.973 -1.612 1.00 94.81 83 LEU A O 1
ATOM 636 N N . ASN A 1 84 ? 0.442 -2.629 -3.017 1.00 92.81 84 ASN A N 1
ATOM 637 C CA . ASN A 1 84 ? 1.404 -2.708 -4.105 1.00 92.81 84 ASN A CA 1
ATOM 638 C C . ASN A 1 84 ? 2.373 -1.530 -4.031 1.00 92.81 84 ASN A C 1
ATOM 640 O O . ASN A 1 84 ? 1.958 -0.371 -3.932 1.00 92.81 84 ASN A O 1
ATOM 644 N N . TYR A 1 85 ? 3.665 -1.807 -4.138 1.00 90.19 85 TYR A N 1
ATOM 645 C CA . TYR A 1 85 ? 4.726 -0.804 -4.102 1.00 90.19 85 TYR A CA 1
ATOM 646 C C . TYR A 1 85 ? 5.831 -1.127 -5.113 1.00 90.19 85 TYR A C 1
ATOM 648 O O . TYR A 1 85 ? 5.918 -2.229 -5.653 1.00 90.19 85 TYR A O 1
ATOM 656 N N . SER A 1 86 ? 6.673 -0.135 -5.409 1.00 81.00 86 SER A N 1
ATOM 657 C CA . SER A 1 86 ? 7.816 -0.308 -6.318 1.00 81.00 86 SER A CA 1
ATOM 658 C C . SER A 1 86 ? 8.747 -1.410 -5.803 1.00 81.00 86 SER A C 1
ATOM 660 O O . SER A 1 86 ? 9.136 -1.332 -4.632 1.00 81.00 86 SER A O 1
ATOM 662 N N . PRO A 1 87 ? 9.204 -2.357 -6.642 1.00 70.31 87 PRO A N 1
ATOM 663 C CA . PRO A 1 87 ? 10.285 -3.233 -6.232 1.00 70.31 87 PRO A CA 1
ATOM 664 C C . PRO A 1 87 ? 11.529 -2.361 -6.097 1.00 70.31 87 PRO A C 1
ATOM 666 O O . PRO A 1 87 ? 11.837 -1.540 -6.962 1.00 70.31 87 PRO A O 1
ATOM 669 N N . GLN A 1 88 ? 12.232 -2.486 -4.984 1.00 66.81 88 GLN A N 1
ATOM 670 C CA . GLN A 1 88 ? 13.442 -1.715 -4.765 1.00 66.81 88 GLN A CA 1
ATOM 671 C C . GLN A 1 88 ? 14.657 -2.626 -4.958 1.00 66.81 88 GLN A C 1
ATOM 673 O O . GLN A 1 88 ? 14.830 -3.622 -4.250 1.00 66.81 88 GLN A O 1
ATOM 678 N N . PHE A 1 89 ? 15.525 -2.250 -5.889 1.00 56.34 89 PHE A N 1
ATOM 679 C CA . PHE A 1 89 ? 16.772 -2.947 -6.195 1.00 56.34 89 PHE A CA 1
ATOM 680 C C . PHE A 1 89 ? 17.891 -2.419 -5.282 1.00 56.34 89 PHE A C 1
ATOM 682 O O . PHE A 1 89 ? 18.027 -1.209 -5.123 1.00 56.34 89 PHE A O 1
ATOM 689 N N . GLY A 1 90 ? 18.671 -3.295 -4.639 1.00 59.50 90 GLY A N 1
ATOM 690 C CA . GLY A 1 90 ? 19.760 -2.888 -3.735 1.00 59.50 90 GLY A CA 1
ATOM 691 C C . GLY A 1 90 ? 20.025 -3.870 -2.590 1.00 59.50 90 GLY A C 1
ATOM 692 O O . GLY A 1 90 ? 19.422 -4.941 -2.534 1.00 59.50 90 GLY A O 1
ATOM 693 N N . ARG A 1 91 ? 20.942 -3.512 -1.675 1.00 58.47 91 ARG A N 1
ATOM 694 C CA . ARG A 1 91 ? 21.284 -4.334 -0.495 1.00 58.47 91 ARG A CA 1
ATOM 695 C C . ARG A 1 91 ? 20.040 -4.616 0.355 1.00 58.47 91 ARG A C 1
ATOM 697 O O . ARG A 1 91 ? 19.222 -3.726 0.573 1.00 58.47 91 ARG A O 1
ATOM 704 N N . HIS A 1 92 ? 19.942 -5.847 0.857 1.00 57.69 92 HIS A N 1
ATOM 705 C CA . HIS A 1 92 ? 18.911 -6.270 1.804 1.00 57.69 92 HIS A CA 1
ATOM 706 C C . HIS A 1 92 ? 19.024 -5.429 3.086 1.00 57.69 92 HIS A C 1
ATOM 708 O O . HIS A 1 92 ? 19.913 -5.641 3.908 1.00 57.69 92 HIS A O 1
ATOM 714 N N . VAL A 1 93 ? 18.145 -4.445 3.233 1.00 62.84 93 VAL A N 1
ATOM 715 C CA . VAL A 1 93 ? 17.841 -3.799 4.513 1.00 62.84 93 VAL A CA 1
ATOM 716 C C . VAL A 1 93 ? 16.593 -4.464 5.076 1.00 62.84 93 VAL A C 1
ATOM 718 O O . VAL A 1 93 ? 15.716 -4.856 4.308 1.00 62.84 93 VAL A O 1
ATOM 721 N N . SER A 1 94 ? 16.529 -4.620 6.400 1.00 64.50 94 SER A N 1
ATOM 722 C CA . SER A 1 94 ? 15.369 -5.215 7.074 1.00 64.50 94 SER A CA 1
ATOM 723 C C . SER A 1 94 ? 14.073 -4.545 6.608 1.00 64.50 94 SER A C 1
ATOM 725 O O . SER A 1 94 ? 14.011 -3.316 6.534 1.00 64.50 94 SER A O 1
ATOM 727 N N . ASP A 1 95 ? 13.031 -5.334 6.330 1.00 61.72 95 ASP A N 1
ATOM 728 C CA . ASP A 1 95 ? 11.732 -4.840 5.848 1.00 61.72 95 ASP A CA 1
ATOM 729 C C . ASP A 1 95 ? 11.112 -3.770 6.760 1.00 61.72 95 ASP A C 1
ATOM 731 O O . ASP A 1 95 ? 10.376 -2.904 6.292 1.00 61.72 95 ASP A O 1
ATOM 735 N N . ARG A 1 96 ? 11.456 -3.775 8.057 1.00 61.75 96 ARG A N 1
ATOM 736 C CA . ARG A 1 96 ? 11.018 -2.752 9.022 1.00 61.75 96 ARG A CA 1
ATOM 737 C C . ARG A 1 96 ? 11.730 -1.411 8.858 1.00 61.75 96 ARG A C 1
ATOM 739 O O . ARG A 1 96 ? 11.157 -0.374 9.165 1.00 61.75 96 ARG A O 1
ATOM 746 N N . GLN A 1 97 ? 12.971 -1.417 8.381 1.00 65.94 97 GLN A N 1
ATOM 747 C CA . GLN A 1 97 ? 13.759 -0.201 8.151 1.00 65.94 97 GLN A CA 1
ATOM 748 C C . GLN A 1 97 ? 13.533 0.380 6.751 1.00 65.94 97 GLN A C 1
ATOM 750 O O . GLN A 1 97 ? 13.857 1.539 6.495 1.00 65.94 97 GLN A O 1
ATOM 755 N N . ARG A 1 98 ? 12.971 -0.411 5.831 1.00 77.25 98 ARG A N 1
ATOM 756 C CA . ARG A 1 98 ? 12.809 -0.029 4.431 1.00 77.25 98 ARG A CA 1
ATOM 757 C C . ARG A 1 98 ? 11.461 0.640 4.186 1.00 77.25 98 ARG A C 1
ATOM 759 O O . ARG A 1 98 ? 10.432 -0.022 4.191 1.00 77.25 98 ARG A O 1
ATOM 766 N N . THR A 1 99 ? 11.471 1.940 3.899 1.00 86.50 99 THR A N 1
ATOM 767 C CA . THR A 1 99 ? 10.259 2.671 3.494 1.00 86.50 99 THR A CA 1
ATOM 768 C C . THR A 1 99 ? 9.750 2.165 2.140 1.00 86.50 99 THR A C 1
ATOM 770 O O . THR A 1 99 ? 10.450 2.270 1.131 1.00 86.50 99 THR A O 1
ATOM 773 N N . LYS A 1 100 ? 8.52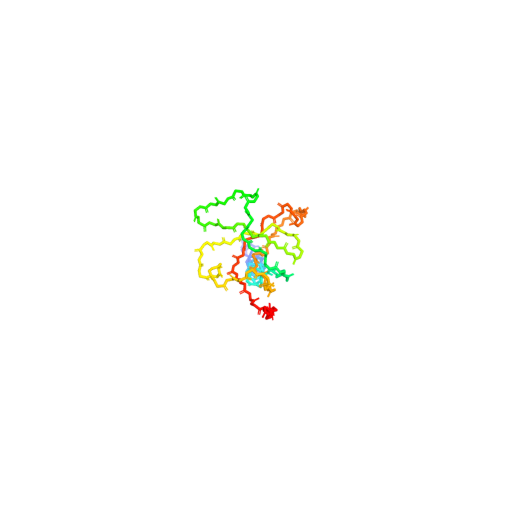8 1.630 2.110 1.00 90.50 100 LYS A N 1
ATOM 774 C CA . LYS A 1 100 ? 7.816 1.128 0.928 1.00 90.50 100 LYS A CA 1
ATOM 775 C C . LYS A 1 100 ? 6.776 2.162 0.484 1.00 90.50 100 LYS A C 1
ATOM 777 O O . LYS A 1 100 ? 5.833 2.454 1.215 1.00 90.50 100 LYS A O 1
ATOM 782 N N . TYR A 1 101 ? 6.949 2.725 -0.711 1.00 91.00 101 TYR A N 1
ATOM 783 C CA . TYR A 1 101 ? 6.029 3.718 -1.279 1.00 91.00 101 TYR A CA 1
ATOM 784 C C . TYR A 1 101 ? 4.892 3.025 -2.033 1.00 91.00 101 TYR A C 1
ATOM 786 O O . TYR A 1 101 ? 5.115 2.433 -3.094 1.00 91.00 101 TYR A O 1
ATOM 794 N N . ILE A 1 102 ? 3.690 3.092 -1.465 1.00 92.81 102 ILE A N 1
ATOM 795 C CA . ILE A 1 102 ? 2.481 2.451 -1.978 1.00 92.81 102 ILE A CA 1
ATOM 796 C C . ILE A 1 102 ? 2.016 3.172 -3.245 1.00 92.81 102 ILE A C 1
ATOM 798 O O . ILE A 1 102 ? 1.829 4.388 -3.252 1.00 92.81 102 ILE A O 1
ATOM 802 N N . ARG A 1 103 ? 1.793 2.395 -4.306 1.00 91.69 103 ARG A N 1
ATOM 803 C CA . ARG A 1 103 ? 1.241 2.844 -5.592 1.00 91.69 103 ARG A CA 1
ATOM 804 C C . ARG A 1 103 ? -0.242 2.513 -5.732 1.00 91.69 103 ARG A C 1
ATOM 806 O O . ARG A 1 103 ? -0.966 3.239 -6.401 1.00 91.69 103 ARG A O 1
ATOM 813 N N . SER A 1 104 ? -0.689 1.417 -5.124 1.00 92.50 104 SER A N 1
ATOM 814 C CA . SER A 1 104 ? -2.097 1.023 -5.079 1.00 92.50 104 SER A CA 1
ATOM 815 C C . SER A 1 104 ? -2.382 0.137 -3.867 1.00 92.50 104 SER A C 1
ATOM 817 O O . SER A 1 104 ? -1.486 -0.514 -3.329 1.00 92.50 104 SER A O 1
ATOM 819 N N . ALA A 1 105 ? -3.641 0.123 -3.437 1.00 95.00 105 ALA A N 1
ATOM 820 C CA . ALA A 1 105 ? -4.137 -0.733 -2.368 1.00 95.00 105 ALA A CA 1
ATOM 821 C C . ALA A 1 105 ? -5.407 -1.430 -2.858 1.00 95.00 105 ALA A C 1
ATOM 823 O O . ALA A 1 105 ? -6.360 -0.762 -3.260 1.00 95.00 105 ALA A O 1
ATOM 824 N N . VAL A 1 106 ? -5.413 -2.761 -2.844 1.00 96.00 106 VAL A N 1
ATOM 825 C CA . VAL A 1 106 ? -6.572 -3.570 -3.243 1.00 96.00 106 VAL A CA 1
ATOM 826 C C . VAL A 1 106 ? -7.219 -4.131 -1.987 1.00 96.00 106 VAL A C 1
ATOM 828 O O . VAL A 1 106 ? -6.544 -4.772 -1.185 1.00 96.00 106 VAL A O 1
ATOM 831 N N . LEU A 1 107 ? -8.511 -3.867 -1.787 1.00 96.69 107 LEU A N 1
ATOM 832 C CA . LEU A 1 107 ? -9.256 -4.411 -0.651 1.00 96.69 107 LEU A CA 1
ATOM 833 C C . LEU A 1 107 ? -9.384 -5.931 -0.804 1.00 96.69 107 LEU A C 1
ATOM 835 O O . LEU A 1 107 ? -9.922 -6.404 -1.802 1.00 96.69 107 LEU A O 1
ATOM 839 N N . VAL A 1 108 ? -8.905 -6.675 0.192 1.00 97.00 108 VAL A N 1
ATOM 840 C CA . VAL A 1 108 ? -8.996 -8.142 0.238 1.00 97.00 108 VAL A CA 1
ATOM 841 C C . VAL A 1 108 ? -10.230 -8.551 1.031 1.00 97.00 108 VAL A C 1
ATOM 843 O O . VAL A 1 108 ? -11.067 -9.311 0.551 1.00 97.00 108 VAL A O 1
ATOM 846 N N . ASP A 1 109 ? -10.358 -8.013 2.240 1.00 95.69 109 ASP A N 1
ATOM 847 C CA . ASP A 1 109 ? -11.498 -8.235 3.117 1.00 95.69 109 ASP A CA 1
ATOM 848 C C . ASP A 1 109 ? -11.654 -7.065 4.080 1.00 95.69 109 ASP A C 1
ATOM 850 O O . ASP A 1 109 ? -10.683 -6.413 4.461 1.00 95.69 109 ASP A O 1
ATOM 854 N N . CYS A 1 110 ? -12.893 -6.801 4.481 1.00 94.50 110 CYS A N 1
ATOM 855 C CA . CYS A 1 110 ? -13.161 -5.941 5.616 1.00 94.50 110 CYS A CA 1
ATOM 856 C C . CYS A 1 110 ? -14.144 -6.650 6.546 1.00 94.50 110 CYS A C 1
ATOM 858 O O . CYS A 1 110 ? -15.258 -6.966 6.105 1.00 94.50 110 CYS A O 1
ATOM 860 N N . PRO A 1 111 ? -13.756 -6.944 7.799 1.00 87.56 111 PRO A N 1
ATOM 861 C CA . PRO A 1 111 ? -14.693 -7.495 8.758 1.00 87.56 111 PRO A CA 1
ATOM 862 C C . PRO A 1 111 ? -15.844 -6.503 8.933 1.00 87.56 111 PRO A C 1
ATOM 864 O O . PRO A 1 111 ? -15.630 -5.305 9.119 1.00 87.56 111 PRO A O 1
ATOM 867 N N . LYS A 1 112 ? -17.076 -7.001 8.824 1.00 76.88 112 LYS A N 1
ATOM 868 C CA . LYS A 1 112 ? -18.256 -6.201 9.146 1.00 76.88 112 LYS A CA 1
ATOM 869 C C . LYS A 1 112 ? -18.227 -5.948 10.650 1.00 76.88 112 LYS A C 1
ATOM 871 O O . LYS A 1 112 ? -18.124 -6.907 11.415 1.00 76.88 112 LYS A O 1
ATOM 876 N N . SER A 1 113 ? -18.241 -4.672 11.030 1.00 59.44 113 SER A N 1
ATOM 877 C CA . SER A 1 113 ? -18.464 -4.262 12.416 1.00 59.44 113 SER A CA 1
ATOM 878 C C . SER A 1 113 ? -19.845 -4.681 12.898 1.00 59.44 113 SER A C 1
ATOM 880 O O . SER A 1 113 ? -20.758 -4.810 12.049 1.00 59.44 113 SER A O 1
#

Sequence (113 aa):
MLFLDSLERPQLGLVAALAVSLMCAVAIVWSVGSTDRVTYLGPDHGQEQTITQVRLKTLPEGSYVIERGAIYKAMQAGCRYDLNYSPQFGRHVSDRQRTKYIRSAVLVDCPKS

Foldseek 3Di:
DPDPPPPPVVVVVVVVVVVVVVVVVVVVLQVVADKDKWQWAAFDPVDDADPFKTFTQTVVGFTEIEGPDPQNVPDDHQFIWTFGFGDDDDDDDPRRVDYTYTPHIHTPGHDDD

Secondary structure (DSSP, 8-state):
---STTSHHHHHHHHHHHHHHHHHHHHHHHHH-EEEEEEEEEE-TTS---SSEEEEEEES---EEEETTHHHHH--TT-EEEEEE----SS---TTTS-EEEEEEEEEE----

Nearest PDB structures (foldseek):
  7msz-assembly1_l  TM=3.768E-01  e=4.977E-01  Mycobacterium tuberculosis H37Rv
  9fia-assembly1_Bl  TM=3.638E-01  e=6.679E-01  Toxoplasma gondii
  8wib-assembly1_m  TM=3.276E-01  e=8.451E-01  Mycolicibacterium smegmatis MC2 155
  4v47-assembly1_BL  TM=3.609E-01  e=1.712E+00  Escherichia coli
  4v7s-assembly1_AL  TM=3.386E-01  e=1.353E+00  Escherichia coli K-12

Radius of gyration: 21.8 Å; Cα contacts (8 Å, |Δi|>4): 161;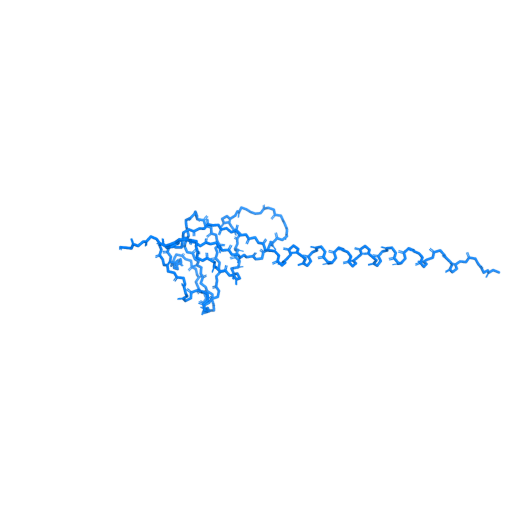 chains: 1; bounding box: 63×26×63 Å